Protein AF-A0A923WV35-F1 (afdb_monomer)

Sequence (141 aa):
MLQPSIAVGVELVMWIAIFKAGSLTEIGGFTQPMYLAYVVWAPFLGRIGISWMYESMMVEEVANGNINIILTRPISFYEYYLSQLMGYKVITTTVSMIIPLILSATFNLPIHYSRLPLAMTLVLFYLFLVHNLSFIVSTFA

Radius of gyration: 19.7 Å; Cα contacts (8 Å, |Δi|>4): 91; chains: 1; bounding box: 50×28×47 Å

Foldseek 3Di:
DVVLVVQLVVQLVVLVCVCVVVVDQDDPNDGSLQSNLCSLPVSLLVVLLDDVVLLVVLLVCLVVVVLVVVVVDPDHPLRVSLCVSVVVSVVSNVVSVPRSVVCCVVVVRPDDVVCVVVSVVVSVVSSVVVSVVSNVVSVVD

Secondary structure (DSSP, 8-state):
-HHHHHHHHHHHHHHHHHHHHHT-SEETTEEHHHHHHHHHHHHHHHHHH--HHHHHHHHHHHHTTTHHHHHTSSS-HHHHHHHHHHHHHHHHHHHHHHHHHHHHHHTT----GGGHHHHHHHHHHHHHHHHHHHHHHHTT-

Mean predicted aligned error: 4.96 Å

Solvent-accessible surface area (backbone atoms only — not comparable to full-atom values): 7890 Å² total; per-residue (Å²): 112,68,68,54,53,51,52,34,53,53,51,49,54,49,54,54,47,52,38,62,74,65,71,49,73,55,59,97,86,39,40,66,54,56,53,49,42,46,53,47,43,49,55,42,54,48,58,60,70,65,53,66,72,62,40,50,50,49,28,53,34,48,60,69,59,51,51,61,69,49,61,75,43,103,49,54,66,66,57,52,54,49,50,54,50,49,58,52,46,54,54,50,43,60,60,44,47,50,58,40,53,51,51,36,64,76,68,67,34,86,69,69,68,88,51,47,65,59,53,52,51,52,52,53,52,49,53,54,50,50,51,52,51,37,54,57,55,23,75,76,88

pLDDT: mean 90.63, std 3.94, range [73.38, 95.25]

Structure (mmCIF, N/CA/C/O backbone):
data_AF-A0A923WV35-F1
#
_entry.id   AF-A0A923WV35-F1
#
loop_
_atom_site.group_PDB
_atom_site.id
_atom_site.type_symbol
_atom_site.label_atom_id
_atom_site.label_alt_id
_atom_site.label_comp_id
_atom_site.label_asym_id
_atom_site.label_entity_id
_atom_site.label_seq_id
_atom_site.pdbx_PDB_ins_code
_atom_site.Cartn_x
_atom_site.Cartn_y
_atom_site.Cartn_z
_atom_site.occupancy
_atom_site.B_iso_or_equiv
_atom_site.auth_seq_id
_atom_site.auth_comp_id
_atom_site.auth_asym_id
_atom_site.auth_atom_id
_atom_site.pdbx_PDB_model_num
ATOM 1 N N . MET A 1 1 ? 7.941 2.785 8.958 1.00 73.38 1 MET A N 1
ATOM 2 C CA . MET A 1 1 ? 6.818 2.430 9.847 1.00 73.38 1 MET A CA 1
ATOM 3 C C . MET A 1 1 ? 6.449 3.550 10.802 1.00 73.38 1 MET A C 1
ATOM 5 O O . MET A 1 1 ? 5.269 3.730 11.024 1.00 73.38 1 MET A O 1
ATOM 9 N N . LEU A 1 2 ? 7.401 4.365 11.269 1.00 82.56 2 LEU A N 1
ATOM 10 C CA . LEU A 1 2 ? 7.119 5.446 12.219 1.00 82.56 2 LEU A CA 1
ATOM 11 C C . LEU A 1 2 ? 6.006 6.420 11.776 1.00 82.56 2 LEU A C 1
ATOM 13 O O . LEU A 1 2 ? 5.058 6.631 12.519 1.00 82.56 2 LEU A O 1
ATOM 17 N N . GLN A 1 3 ? 6.080 6.954 10.551 1.00 84.81 3 GLN A N 1
ATOM 18 C CA . GLN A 1 3 ? 5.092 7.916 10.043 1.00 84.81 3 GLN A CA 1
ATOM 19 C C . GLN A 1 3 ? 3.632 7.406 10.081 1.00 84.81 3 GLN A C 1
ATOM 21 O O . GLN A 1 3 ? 2.818 8.065 10.723 1.00 84.81 3 GLN A O 1
ATOM 26 N N . PRO A 1 4 ? 3.264 6.258 9.462 1.00 85.50 4 PRO A N 1
ATOM 27 C CA . PRO A 1 4 ? 1.887 5.764 9.533 1.00 85.50 4 PRO A CA 1
ATOM 28 C C . PRO A 1 4 ? 1.477 5.386 10.959 1.00 85.50 4 PRO A C 1
ATOM 30 O O . PRO A 1 4 ? 0.335 5.611 11.325 1.00 85.50 4 PRO A O 1
ATOM 33 N N . SER A 1 5 ? 2.392 4.881 11.793 1.00 88.69 5 SER A N 1
ATOM 34 C CA . SER A 1 5 ? 2.081 4.574 13.194 1.00 88.69 5 SER A CA 1
ATOM 35 C C . SER A 1 5 ? 1.687 5.815 13.996 1.00 88.69 5 SER A C 1
ATOM 37 O O . SER A 1 5 ? 0.730 5.759 14.762 1.00 88.69 5 SER A O 1
ATOM 39 N N . ILE A 1 6 ? 2.393 6.935 13.808 1.00 91.62 6 ILE A N 1
ATOM 40 C CA . ILE A 1 6 ? 2.060 8.204 14.470 1.00 91.62 6 ILE A CA 1
ATOM 41 C C . ILE A 1 6 ? 0.710 8.720 13.971 1.00 91.62 6 ILE A C 1
ATOM 43 O O . ILE A 1 6 ? -0.136 9.067 14.790 1.00 91.62 6 ILE A O 1
ATOM 47 N N . ALA A 1 7 ? 0.491 8.723 12.652 1.00 91.31 7 ALA A N 1
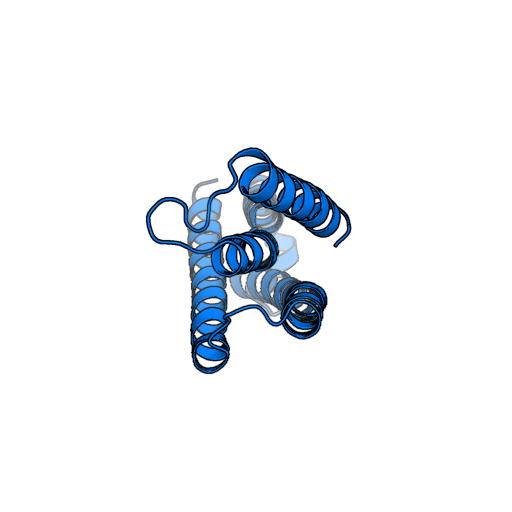ATOM 48 C CA . ALA A 1 7 ? -0.774 9.164 12.063 1.00 91.31 7 ALA A CA 1
ATOM 49 C C . ALA A 1 7 ? -1.962 8.359 12.612 1.00 91.31 7 ALA A C 1
ATOM 51 O O . ALA A 1 7 ? -2.935 8.937 13.086 1.00 91.31 7 ALA A O 1
ATOM 52 N N . VAL A 1 8 ? -1.830 7.031 12.661 1.00 93.25 8 VAL A N 1
ATOM 53 C CA . VAL A 1 8 ? -2.847 6.138 13.232 1.00 93.25 8 VAL A CA 1
ATOM 54 C C . VAL A 1 8 ? -3.065 6.414 14.717 1.00 93.25 8 VAL A C 1
ATOM 56 O O . VAL A 1 8 ? -4.206 6.468 15.157 1.00 93.25 8 VAL A O 1
ATOM 59 N N . GLY A 1 9 ? -2.004 6.637 15.497 1.00 92.88 9 GLY A N 1
ATOM 60 C CA . GLY A 1 9 ? -2.133 6.993 16.912 1.00 92.88 9 GLY A CA 1
ATOM 61 C C . GLY A 1 9 ? -2.930 8.283 17.129 1.00 92.88 9 GLY A C 1
ATOM 62 O O . GLY A 1 9 ? -3.825 8.318 17.974 1.00 92.88 9 GLY A O 1
ATOM 63 N N . VAL A 1 10 ? -2.649 9.321 16.335 1.00 94.00 10 VAL A N 1
ATOM 64 C CA . VAL A 1 10 ? -3.379 10.598 16.380 1.00 94.00 10 VAL A CA 1
ATOM 65 C C . VAL A 1 10 ? -4.844 10.400 15.993 1.00 94.00 10 VAL A C 1
ATOM 67 O O . VAL A 1 10 ? -5.734 10.835 16.725 1.00 94.00 10 VAL A O 1
ATOM 70 N N . GLU A 1 11 ? -5.110 9.711 14.884 1.00 93.75 11 GLU A N 1
ATOM 71 C CA . GLU A 1 11 ? -6.475 9.480 14.412 1.00 93.75 11 GLU A CA 1
ATOM 72 C C . GLU A 1 11 ? -7.292 8.614 15.381 1.00 93.75 11 GLU A C 1
ATOM 74 O O . GLU A 1 11 ? -8.462 8.910 15.616 1.00 93.75 11 GLU A O 1
ATOM 79 N N . LEU A 1 12 ? -6.691 7.595 16.006 1.00 93.69 12 LEU A N 1
ATOM 80 C CA . LEU A 1 12 ? -7.357 6.776 17.023 1.00 93.69 12 LEU A CA 1
ATOM 81 C C . LEU A 1 12 ? -7.826 7.630 18.206 1.00 93.69 12 LEU A C 1
ATOM 83 O O . LEU A 1 12 ? -8.992 7.555 18.595 1.00 93.69 12 LEU A O 1
ATOM 87 N N . VAL A 1 13 ? -6.942 8.462 18.765 1.00 94.38 13 VAL A N 1
ATOM 88 C CA . VAL A 1 13 ? -7.285 9.344 19.894 1.00 94.38 13 VAL A CA 1
ATOM 89 C C . VAL A 1 13 ? -8.365 10.343 19.488 1.00 94.38 13 VAL A C 1
ATOM 91 O O . VAL A 1 13 ? -9.324 10.544 20.234 1.00 94.38 13 VAL A O 1
ATOM 94 N N . MET A 1 14 ? -8.242 10.928 18.296 1.00 95.25 14 MET A N 1
ATOM 95 C CA . MET A 1 14 ? -9.212 11.880 17.763 1.00 95.25 14 MET A CA 1
ATOM 96 C C . MET A 1 14 ? -10.602 11.250 17.622 1.00 95.25 14 MET A C 1
ATOM 98 O O . MET A 1 14 ? -11.572 11.800 18.139 1.00 95.25 14 MET A O 1
ATOM 102 N N . TRP A 1 15 ? -10.718 10.083 16.984 1.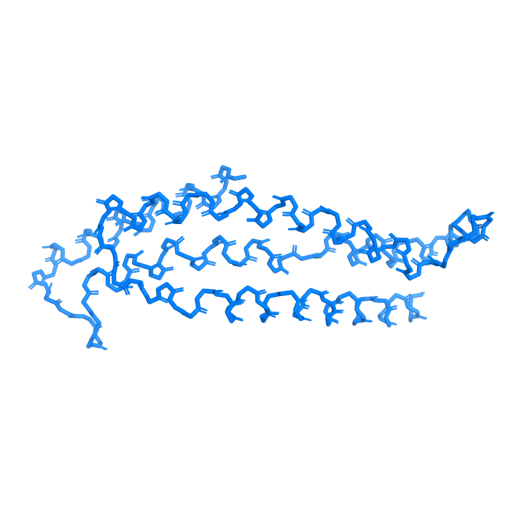00 93.88 15 TRP A N 1
ATOM 103 C CA . TRP A 1 15 ? -12.013 9.424 16.800 1.00 93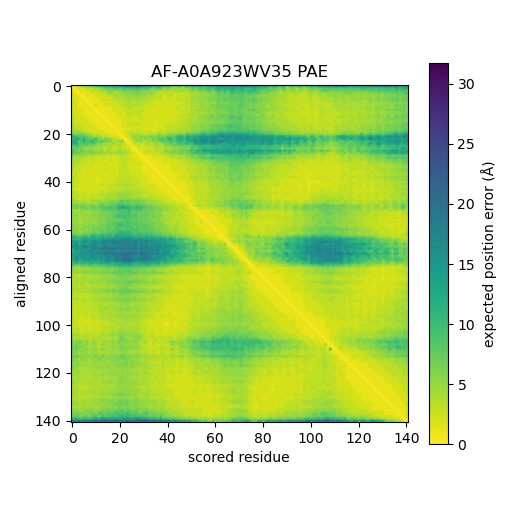.88 15 TRP A CA 1
ATOM 104 C C . TRP A 1 15 ? -12.627 8.974 18.123 1.00 93.88 15 TRP A C 1
ATOM 106 O O . TRP A 1 15 ? -13.820 9.175 18.337 1.00 93.88 15 TRP A O 1
ATOM 116 N N . ILE A 1 16 ? -11.829 8.452 19.058 1.00 92.19 16 ILE A N 1
ATOM 117 C CA . ILE A 1 16 ? -12.319 8.131 20.408 1.00 92.19 16 ILE A CA 1
ATOM 118 C C . ILE A 1 16 ? -12.863 9.390 21.101 1.00 92.19 16 ILE A C 1
ATOM 120 O O . ILE A 1 16 ? -13.933 9.343 21.710 1.00 92.19 16 ILE A O 1
ATOM 124 N N . ALA A 1 17 ? -12.159 10.520 20.993 1.00 93.25 17 ALA A N 1
ATOM 125 C CA . ALA A 1 17 ? -12.588 11.780 21.589 1.00 93.25 17 ALA A CA 1
ATOM 126 C C . ALA A 1 17 ? -13.886 12.309 20.964 1.00 93.25 17 ALA A C 1
ATOM 128 O O . ALA A 1 17 ? -14.766 12.741 21.703 1.00 93.25 17 ALA A O 1
ATOM 129 N N . ILE A 1 18 ? -14.040 12.227 19.638 1.00 93.31 18 ILE A N 1
ATOM 130 C CA . ILE A 1 18 ? -15.253 12.658 18.923 1.00 93.31 18 ILE A CA 1
ATOM 131 C C . ILE A 1 18 ? -16.480 11.875 19.405 1.00 93.31 18 ILE A C 1
ATOM 133 O O . ILE A 1 18 ? -17.478 12.480 19.800 1.00 93.31 18 ILE A O 1
ATOM 137 N N . PHE A 1 19 ? -16.399 10.541 19.435 1.00 93.44 19 PHE A N 1
ATOM 138 C CA . PHE A 1 19 ? -17.511 9.696 19.885 1.00 93.44 19 PHE A CA 1
ATOM 139 C C . PHE A 1 19 ? -17.849 9.937 21.363 1.00 93.44 19 PHE A C 1
ATOM 141 O O . PHE A 1 19 ? -19.024 10.036 21.724 1.00 93.44 19 PHE A O 1
ATOM 148 N N . LYS A 1 20 ? -16.829 10.121 22.214 1.00 92.19 20 LYS A N 1
ATOM 149 C CA . LYS A 1 20 ? -17.019 10.408 23.642 1.00 92.19 20 LYS A CA 1
ATOM 150 C C . LYS A 1 20 ? -17.618 11.795 23.896 1.00 92.19 20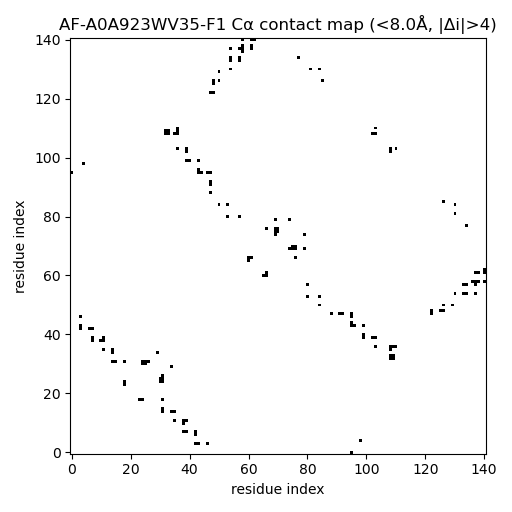 LYS A C 1
ATOM 152 O O . LYS A 1 20 ? -18.490 11.922 24.747 1.00 92.19 20 LYS A O 1
ATOM 157 N N . ALA A 1 21 ? -17.164 12.825 23.184 1.00 92.62 21 ALA A N 1
ATOM 158 C CA . ALA A 1 21 ? -17.640 14.197 23.357 1.00 92.62 21 ALA A CA 1
ATOM 159 C C . ALA A 1 21 ? -19.072 14.380 22.841 1.00 92.62 21 ALA A C 1
ATOM 161 O O . ALA A 1 21 ? -19.867 15.073 23.469 1.00 92.62 21 ALA A O 1
ATOM 162 N N . GLY A 1 22 ? -19.414 13.734 21.724 1.00 87.56 22 GLY A N 1
ATOM 163 C CA . GLY A 1 22 ? -20.752 13.812 21.142 1.00 87.56 22 GLY A CA 1
ATOM 164 C C . GLY A 1 22 ? -21.790 12.901 21.804 1.00 87.56 22 GLY A C 1
ATOM 165 O O . GLY A 1 2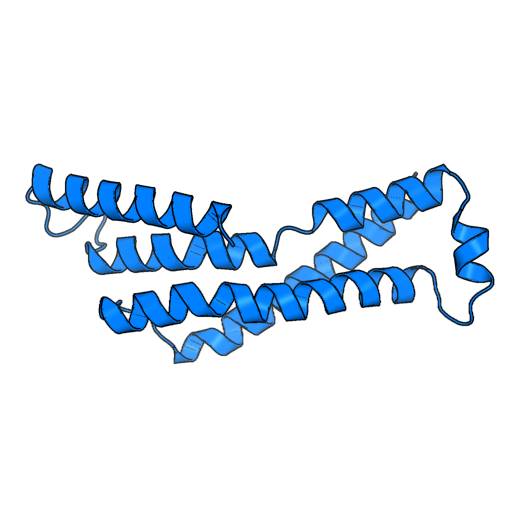2 ? -22.961 12.996 21.455 1.00 87.56 22 GLY A O 1
ATOM 166 N N . SER A 1 23 ? -21.386 12.006 22.719 1.00 87.31 23 SER A N 1
ATOM 167 C CA . SER A 1 23 ? -22.231 10.900 23.216 1.00 87.31 23 SER A CA 1
ATOM 168 C C . SER A 1 23 ? -22.921 10.132 22.076 1.00 87.31 23 SER A C 1
ATOM 170 O O . SER A 1 23 ? -24.064 9.694 22.199 1.00 87.31 23 SER A O 1
ATOM 172 N N . LEU A 1 24 ? -22.226 10.012 20.942 1.00 86.75 24 LEU A N 1
ATOM 173 C CA . LEU A 1 24 ? -22.750 9.414 19.720 1.00 86.75 24 LEU A CA 1
ATOM 174 C C . LEU A 1 24 ? -22.518 7.907 19.762 1.00 86.75 24 LEU A C 1
ATOM 176 O O . LEU A 1 24 ? -21.442 7.444 20.136 1.00 86.75 24 LEU A O 1
ATOM 180 N N . THR A 1 25 ? -23.511 7.134 19.344 1.00 85.50 25 THR A N 1
ATOM 181 C CA . THR A 1 25 ? -23.376 5.685 19.135 1.00 85.50 25 THR A CA 1
ATOM 182 C C . THR A 1 25 ? -22.939 5.366 17.707 1.00 85.50 25 THR A C 1
ATOM 184 O O . THR A 1 25 ? -22.216 4.396 17.471 1.00 85.50 25 THR A O 1
ATOM 187 N N . GLU A 1 26 ? -23.331 6.213 16.757 1.00 92.06 26 GLU A N 1
ATOM 188 C CA . GLU A 1 26 ? -23.040 6.077 15.337 1.00 92.06 26 GLU A CA 1
ATOM 189 C C . GLU A 1 26 ? -22.877 7.441 14.663 1.00 92.06 26 GLU A C 1
ATOM 191 O O . GLU A 1 26 ? -23.477 8.439 15.066 1.00 92.06 26 GLU A O 1
ATOM 196 N N . ILE A 1 27 ? -22.056 7.473 13.616 1.00 90.50 27 ILE A N 1
ATOM 197 C CA . ILE A 1 27 ? -21.901 8.619 12.719 1.00 90.50 27 ILE A CA 1
ATOM 198 C C . ILE A 1 27 ? -22.115 8.089 11.305 1.00 90.50 27 ILE A C 1
ATOM 200 O O . ILE A 1 27 ? -21.404 7.191 10.863 1.00 90.50 27 ILE A O 1
ATOM 204 N N . GLY A 1 28 ? -23.140 8.590 10.611 1.00 88.38 28 GLY A N 1
ATOM 205 C CA . GLY A 1 28 ? -23.461 8.141 9.251 1.00 88.38 28 GLY A CA 1
ATOM 206 C C . GLY A 1 28 ? -23.777 6.642 9.138 1.00 88.38 28 GLY A C 1
ATOM 207 O O . GLY A 1 28 ? -23.470 6.042 8.113 1.00 88.38 28 GLY A O 1
ATOM 208 N N . GLY A 1 29 ? -24.334 6.030 10.190 1.00 90.12 29 GLY A N 1
ATOM 209 C CA . GLY A 1 29 ? -24.629 4.591 10.249 1.00 90.12 29 GLY A CA 1
ATOM 210 C C . GLY A 1 29 ? -23.420 3.694 10.546 1.00 90.12 29 GLY A C 1
ATOM 211 O O . GLY A 1 29 ? -23.545 2.471 10.528 1.00 90.12 29 GLY A O 1
ATOM 212 N N . PHE A 1 30 ? -22.248 4.274 10.827 1.00 91.81 30 PHE A N 1
ATOM 213 C CA . PHE A 1 30 ? -21.052 3.535 11.225 1.00 91.81 30 PHE A CA 1
ATOM 214 C C . PHE A 1 30 ? -20.769 3.713 12.714 1.00 91.81 30 PHE A C 1
ATOM 216 O O . PHE A 1 30 ? -20.769 4.823 13.253 1.00 91.81 30 PHE A O 1
ATOM 223 N N . THR A 1 31 ? -20.489 2.596 13.379 1.00 92.94 31 THR A N 1
ATOM 224 C CA . THR A 1 31 ? -20.147 2.569 14.804 1.00 92.94 31 THR A CA 1
ATOM 225 C C . THR A 1 31 ? -18.688 2.963 15.030 1.00 92.94 31 THR A C 1
ATOM 227 O O . THR A 1 31 ? -17.846 2.853 14.134 1.00 92.94 31 THR A O 1
ATOM 230 N N . GLN A 1 32 ? -18.352 3.372 16.254 1.00 92.00 32 GLN A N 1
ATOM 231 C CA . GLN A 1 32 ? -16.977 3.719 16.624 1.00 92.00 32 GLN A CA 1
ATOM 232 C C . GLN A 1 32 ? -15.944 2.637 16.227 1.00 92.00 32 GLN A C 1
ATOM 234 O O . GLN A 1 32 ? -14.951 2.995 15.592 1.00 92.00 32 GLN A O 1
ATOM 239 N N . PRO A 1 33 ? -16.147 1.326 16.489 1.00 92.50 33 PRO A N 1
ATOM 240 C CA . PRO A 1 33 ? -15.180 0.298 16.090 1.00 92.50 33 PRO A CA 1
ATOM 241 C C . PRO A 1 33 ? -14.953 0.209 14.575 1.00 92.50 33 PRO A C 1
ATOM 243 O O . PRO A 1 33 ? -13.856 -0.142 14.148 1.00 92.50 33 PRO A O 1
ATOM 246 N N . MET A 1 34 ? -15.954 0.548 13.753 1.00 93.19 34 MET A N 1
ATOM 247 C CA . MET A 1 34 ? -15.816 0.572 12.291 1.00 93.19 34 MET A CA 1
ATOM 248 C C . MET A 1 34 ? -14.922 1.725 11.821 1.00 93.19 34 MET A C 1
ATOM 250 O O . MET A 1 34 ? -14.089 1.531 10.936 1.00 93.19 34 MET A O 1
ATOM 254 N N . TYR A 1 35 ? -15.028 2.899 12.448 1.00 93.44 35 TYR A N 1
ATOM 255 C CA . TYR A 1 35 ? -14.109 4.009 12.179 1.00 93.44 35 TYR A CA 1
ATOM 256 C C . TYR A 1 35 ? -12.682 3.675 12.609 1.00 93.44 35 TYR A C 1
ATOM 258 O O . TYR A 1 35 ? -11.749 3.876 11.834 1.00 93.44 35 TYR A O 1
ATOM 266 N N . LEU A 1 36 ? -12.501 3.105 13.806 1.00 93.88 36 LEU A N 1
ATOM 267 C CA . LEU A 1 36 ? -11.173 2.708 14.287 1.00 93.88 36 LEU A CA 1
ATOM 268 C C . LEU A 1 36 ? -10.547 1.632 13.387 1.00 93.88 36 LEU A C 1
ATOM 270 O O . LEU A 1 36 ? -9.357 1.698 13.092 1.00 93.88 36 LEU A O 1
ATOM 274 N N . ALA A 1 37 ? -11.347 0.684 12.893 1.00 94.00 37 ALA A N 1
ATOM 275 C CA . ALA A 1 37 ? -10.918 -0.288 11.893 1.00 94.00 37 ALA A CA 1
ATOM 276 C C . ALA A 1 37 ? -10.387 0.394 10.623 1.00 94.00 37 ALA A C 1
ATOM 278 O O . ALA A 1 37 ? -9.287 0.082 10.170 1.00 94.00 37 ALA A O 1
ATOM 279 N N . TYR A 1 38 ? -11.133 1.348 10.067 1.00 93.00 38 TYR A N 1
ATOM 280 C CA . TYR A 1 38 ? -10.711 2.076 8.871 1.00 93.00 38 TYR A CA 1
ATOM 281 C C . TYR A 1 38 ? -9.410 2.857 9.096 1.00 93.00 38 TYR A C 1
ATOM 283 O O . TYR A 1 38 ? -8.461 2.709 8.325 1.00 93.00 38 TYR A O 1
ATOM 291 N N . VAL A 1 39 ? -9.345 3.618 10.188 1.00 93.94 39 VAL A N 1
ATOM 292 C CA . VAL A 1 39 ? -8.182 4.422 10.596 1.00 93.94 39 VAL A CA 1
ATOM 293 C C . VAL A 1 39 ? -6.927 3.569 10.729 1.00 93.94 39 VAL A C 1
ATOM 295 O O . VAL A 1 39 ? -5.853 3.965 10.294 1.00 93.94 39 VAL A O 1
ATOM 298 N N . VAL A 1 40 ? -7.048 2.374 11.306 1.00 94.44 40 VAL A N 1
ATOM 299 C CA . VAL A 1 40 ? -5.913 1.466 11.490 1.00 94.44 40 VAL A CA 1
ATOM 300 C C . VAL A 1 40 ? -5.459 0.848 10.173 1.00 94.44 40 VAL A C 1
ATOM 302 O O . VAL A 1 40 ? -4.267 0.639 9.991 1.00 94.44 40 VAL A O 1
ATOM 305 N N . TRP A 1 41 ? -6.365 0.534 9.250 1.00 94.06 41 TRP A N 1
ATOM 306 C CA . TRP A 1 41 ? -6.015 -0.205 8.033 1.00 94.06 41 TRP A CA 1
ATOM 307 C C . TRP A 1 41 ? -5.616 0.692 6.858 1.00 94.06 41 TRP A C 1
ATOM 309 O O . TRP A 1 41 ? -4.660 0.376 6.142 1.00 94.06 41 TRP A O 1
ATOM 319 N N . ALA A 1 42 ? -6.308 1.814 6.651 1.00 92.38 42 ALA A N 1
ATOM 320 C CA . ALA A 1 42 ? -6.150 2.639 5.454 1.00 92.38 42 ALA A CA 1
ATOM 321 C C . ALA A 1 42 ? -4.726 3.211 5.275 1.00 92.38 42 ALA A C 1
ATOM 323 O O . ALA A 1 42 ? -4.170 3.051 4.185 1.00 92.38 42 ALA A O 1
ATOM 324 N N . PRO A 1 43 ? -4.060 3.784 6.299 1.00 92.75 43 PRO A N 1
ATOM 325 C CA . PRO A 1 43 ? -2.716 4.346 6.137 1.00 92.75 43 PRO A CA 1
ATOM 326 C C . PRO A 1 43 ? -1.652 3.291 5.810 1.00 92.75 43 PRO A C 1
ATOM 328 O O . PRO A 1 43 ? -0.710 3.555 5.057 1.00 92.75 43 PRO A O 1
ATOM 331 N N . PHE A 1 44 ? -1.794 2.078 6.351 1.00 93.38 44 PHE A N 1
ATOM 332 C CA . PHE A 1 44 ? -0.849 0.989 6.100 1.00 93.38 44 PHE A CA 1
ATOM 333 C C . PHE A 1 44 ? -1.029 0.375 4.712 1.00 93.38 44 PHE A C 1
ATOM 335 O O . PHE A 1 44 ? -0.028 0.126 4.039 1.00 93.38 44 PHE A O 1
ATOM 342 N N . LEU A 1 45 ? -2.271 0.205 4.248 1.00 91.75 45 LEU A N 1
ATOM 343 C CA . LEU A 1 45 ? -2.542 -0.193 2.863 1.00 91.75 45 LEU A CA 1
ATOM 344 C C . LEU A 1 45 ? -2.091 0.884 1.871 1.00 91.75 45 LEU A C 1
ATOM 346 O O . LEU A 1 45 ? -1.413 0.572 0.892 1.00 91.75 45 LEU A O 1
ATOM 350 N N . GLY A 1 46 ? -2.373 2.156 2.162 1.00 90.25 46 GLY A N 1
ATOM 351 C CA . GLY A 1 46 ? -1.927 3.288 1.351 1.00 90.25 46 GLY A CA 1
ATOM 352 C C . GLY A 1 46 ? -0.407 3.314 1.188 1.00 90.25 46 GLY A C 1
ATOM 353 O O . GLY A 1 46 ? 0.097 3.430 0.075 1.00 90.25 46 GLY A O 1
ATOM 354 N N . ARG A 1 47 ? 0.348 3.082 2.269 1.00 89.06 47 ARG A N 1
ATOM 355 C CA . ARG A 1 47 ? 1.817 2.980 2.219 1.00 89.06 47 ARG A CA 1
ATOM 356 C C . ARG A 1 47 ? 2.318 1.910 1.248 1.00 89.06 47 ARG A C 1
ATOM 358 O O . ARG A 1 47 ? 3.359 2.106 0.620 1.00 89.06 47 ARG A O 1
ATOM 365 N N . ILE A 1 48 ? 1.616 0.786 1.133 1.00 90.75 48 ILE A N 1
ATOM 366 C CA . ILE A 1 48 ? 1.992 -0.268 0.187 1.00 90.75 48 ILE A CA 1
ATOM 367 C C . ILE A 1 48 ? 1.812 0.233 -1.250 1.00 90.75 48 ILE A C 1
ATOM 369 O O . ILE A 1 48 ? 2.694 0.001 -2.071 1.00 90.75 48 ILE A O 1
ATOM 373 N N . GLY A 1 49 ? 0.762 1.002 -1.543 1.00 87.75 49 GLY A N 1
ATOM 374 C CA . GLY A 1 49 ? 0.502 1.548 -2.882 1.00 87.75 49 GLY A CA 1
ATOM 375 C C . GLY A 1 49 ? 1.427 2.692 -3.334 1.00 87.75 49 GLY A C 1
ATOM 376 O O . GLY A 1 49 ? 1.538 2.958 -4.522 1.00 87.75 49 GLY A O 1
ATOM 377 N N . ILE A 1 50 ? 2.128 3.370 -2.428 1.00 87.81 50 ILE A N 1
ATOM 378 C CA . ILE A 1 50 ? 2.956 4.545 -2.767 1.00 87.81 50 ILE A CA 1
ATOM 379 C C . ILE A 1 50 ? 4.260 4.134 -3.480 1.00 87.81 50 ILE A C 1
ATOM 381 O O . ILE A 1 50 ? 5.166 3.619 -2.828 1.00 87.81 50 ILE A O 1
ATOM 385 N N . SER A 1 51 ? 4.397 4.367 -4.789 1.00 87.69 51 SER A N 1
ATOM 386 C CA . SER A 1 51 ? 5.550 3.928 -5.613 1.00 87.69 51 SER A CA 1
ATOM 387 C C . SER A 1 51 ? 6.383 5.035 -6.265 1.00 87.69 51 SER A C 1
ATOM 389 O O . SER A 1 51 ? 7.429 4.702 -6.812 1.00 87.69 51 SER A O 1
ATOM 391 N N . TRP A 1 52 ? 5.988 6.309 -6.140 1.00 84.88 52 TRP A N 1
ATOM 392 C CA . TRP A 1 52 ? 6.583 7.486 -6.811 1.00 84.88 52 TRP A CA 1
ATOM 393 C C . TRP A 1 52 ? 8.113 7.499 -6.939 1.00 84.88 52 TRP A C 1
ATOM 395 O O . TRP A 1 52 ? 8.620 7.876 -7.986 1.00 84.88 52 TRP A O 1
ATOM 405 N N . MET A 1 53 ? 8.850 7.053 -5.917 1.00 88.50 53 MET A N 1
ATOM 406 C CA . MET A 1 53 ? 10.316 6.967 -5.957 1.00 88.50 53 MET A CA 1
ATOM 407 C C . MET A 1 53 ? 10.830 6.108 -7.126 1.00 88.50 53 MET A C 1
ATOM 409 O O . MET A 1 53 ? 11.784 6.477 -7.793 1.00 88.50 53 MET A O 1
ATOM 413 N N . TYR A 1 54 ? 10.207 4.959 -7.391 1.00 87.56 54 TYR A N 1
ATOM 414 C CA . TYR A 1 54 ? 10.616 4.092 -8.500 1.00 87.56 54 TYR A CA 1
ATOM 415 C C . TYR A 1 54 ? 10.242 4.685 -9.854 1.00 87.56 54 TYR A C 1
ATOM 417 O O . TYR A 1 54 ? 10.946 4.486 -10.839 1.00 87.56 54 TYR A O 1
ATOM 425 N N . GLU A 1 55 ? 9.136 5.419 -9.891 1.00 88.44 55 GLU A N 1
ATOM 426 C CA . GLU A 1 55 ? 8.638 6.084 -11.089 1.00 88.44 55 GLU A CA 1
ATOM 427 C C . GLU A 1 55 ? 9.586 7.213 -11.499 1.00 88.44 55 GLU A C 1
ATOM 429 O O . GLU A 1 55 ? 9.988 7.276 -12.658 1.00 88.44 55 GLU A O 1
ATOM 434 N N . SER A 1 56 ? 10.025 8.036 -10.537 1.00 88.94 56 SER A N 1
ATOM 435 C CA . SER A 1 56 ? 11.000 9.101 -10.790 1.00 88.94 56 SER A CA 1
ATOM 436 C C . SER A 1 56 ? 12.355 8.540 -11.209 1.00 88.94 56 SER A C 1
ATOM 438 O O . SER A 1 56 ? 12.936 9.028 -12.170 1.00 88.94 56 SER A O 1
ATOM 440 N N . MET A 1 57 ? 12.823 7.466 -10.563 1.00 90.25 57 MET A N 1
ATOM 441 C CA . MET A 1 57 ? 14.087 6.822 -10.930 1.00 90.25 57 MET A CA 1
ATOM 442 C C . MET A 1 57 ? 14.091 6.315 -12.376 1.00 90.25 57 MET A C 1
ATOM 444 O O . MET A 1 57 ? 15.093 6.476 -13.064 1.00 90.25 57 MET A O 1
ATOM 448 N N . MET A 1 58 ? 12.994 5.714 -12.855 1.00 91.00 58 MET A N 1
ATOM 449 C CA . MET A 1 58 ? 12.911 5.267 -14.252 1.00 91.00 58 MET A CA 1
ATOM 450 C C . MET A 1 58 ? 12.991 6.446 -15.226 1.00 91.00 58 MET A C 1
ATOM 452 O O . MET A 1 58 ? 13.739 6.381 -16.197 1.00 91.00 58 MET A O 1
ATOM 456 N N . VAL A 1 59 ? 12.255 7.527 -14.952 1.00 90.81 59 VAL A N 1
ATOM 457 C CA . VAL A 1 59 ? 12.258 8.742 -15.783 1.00 90.81 59 VAL A CA 1
ATOM 458 C C . VAL A 1 59 ? 13.646 9.382 -15.823 1.00 90.81 59 VAL A C 1
ATOM 460 O O . VAL A 1 59 ? 14.139 9.709 -16.898 1.00 90.81 59 VAL A O 1
ATOM 463 N N . GLU A 1 60 ? 14.302 9.527 -14.672 1.00 91.38 60 GLU A N 1
ATOM 464 C CA . GLU A 1 60 ? 15.639 10.124 -14.575 1.00 91.38 60 GLU A CA 1
ATOM 465 C C . GLU A 1 60 ? 16.695 9.308 -15.332 1.00 91.38 60 GLU A C 1
ATOM 467 O O . GLU A 1 60 ? 17.589 9.869 -15.962 1.00 91.38 60 GLU A O 1
ATOM 472 N N . GLU A 1 61 ? 16.600 7.983 -15.308 1.00 90.06 61 GLU A N 1
ATOM 473 C CA . GLU A 1 61 ? 17.566 7.099 -15.968 1.00 90.06 61 GLU A CA 1
ATOM 474 C C . GLU A 1 61 ? 17.410 7.094 -17.489 1.00 90.06 61 GLU A C 1
ATOM 476 O O . GLU A 1 61 ? 18.412 7.023 -18.210 1.00 90.06 61 GLU A O 1
ATOM 481 N N . VAL A 1 62 ? 16.174 7.249 -17.974 1.00 89.00 62 VAL A N 1
ATOM 482 C CA . VAL A 1 62 ? 15.898 7.479 -19.396 1.00 89.00 62 VAL A CA 1
ATO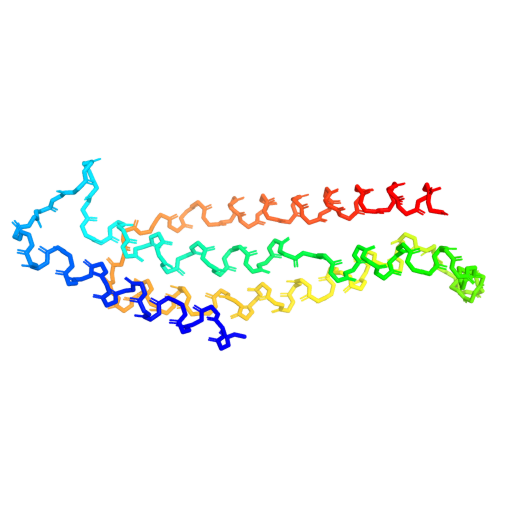M 483 C C . VAL A 1 62 ? 16.400 8.855 -19.827 1.00 89.00 62 VAL A C 1
ATOM 485 O O . VAL A 1 62 ? 17.207 8.937 -20.753 1.00 89.00 62 VAL A O 1
ATOM 488 N N . ALA A 1 63 ? 16.019 9.912 -19.106 1.00 89.25 63 ALA A N 1
ATOM 489 C CA . ALA A 1 63 ? 16.380 11.292 -19.435 1.00 89.25 63 ALA A CA 1
ATOM 490 C C . ALA A 1 63 ? 17.901 11.533 -19.447 1.00 89.25 63 ALA A C 1
ATOM 492 O O . ALA A 1 63 ? 18.409 12.299 -20.263 1.00 89.25 63 ALA A O 1
ATOM 493 N N . ASN A 1 64 ? 18.647 10.855 -18.568 1.00 89.62 64 ASN A N 1
ATOM 494 C CA . ASN A 1 64 ? 20.105 10.972 -18.492 1.00 89.62 64 ASN A CA 1
ATOM 495 C C . ASN A 1 64 ? 20.859 10.018 -19.442 1.00 89.62 64 ASN A C 1
ATOM 497 O O . ASN A 1 64 ? 22.087 10.065 -19.499 1.00 89.62 64 ASN A O 1
ATOM 501 N N . GLY A 1 65 ? 20.169 9.136 -20.177 1.00 85.50 65 GLY A N 1
ATOM 502 C CA . GLY A 1 65 ? 20.799 8.168 -21.087 1.00 85.50 65 GLY A CA 1
ATOM 503 C C . GLY A 1 65 ? 21.560 7.029 -20.390 1.00 85.50 65 GLY A C 1
ATOM 504 O O . GLY A 1 65 ? 22.316 6.293 -21.035 1.00 85.50 65 GLY A O 1
ATOM 505 N N . ASN A 1 66 ? 21.349 6.844 -19.085 1.00 85.00 66 ASN A N 1
ATOM 506 C CA . ASN A 1 66 ? 22.017 5.820 -18.274 1.00 85.00 66 ASN A CA 1
ATOM 507 C C . ASN A 1 66 ? 21.469 4.403 -18.515 1.00 85.00 66 ASN A C 1
ATOM 509 O O . ASN A 1 66 ? 22.085 3.422 -18.090 1.00 85.00 66 ASN A O 1
ATOM 513 N N . ILE A 1 67 ? 20.381 4.276 -19.287 1.00 82.88 67 ILE A N 1
ATOM 514 C CA . ILE A 1 67 ? 19.802 2.997 -19.735 1.00 82.88 67 ILE A CA 1
ATOM 515 C C . ILE A 1 67 ? 20.883 2.050 -20.281 1.00 82.88 67 ILE A C 1
ATOM 517 O O . ILE A 1 67 ? 20.844 0.848 -20.021 1.00 82.88 67 ILE A O 1
ATOM 521 N N . ASN A 1 68 ? 21.886 2.587 -20.987 1.00 78.94 68 ASN A N 1
ATOM 522 C CA . ASN A 1 68 ? 22.981 1.813 -21.575 1.00 78.94 68 ASN A CA 1
ATOM 523 C C . ASN A 1 68 ? 23.721 0.948 -20.546 1.00 78.94 68 ASN A C 1
ATOM 525 O O . ASN A 1 68 ? 24.076 -0.188 -20.848 1.00 78.94 68 ASN A O 1
ATOM 529 N N . ILE A 1 69 ? 23.905 1.442 -19.318 1.00 77.75 69 ILE A N 1
ATOM 530 C CA . ILE A 1 69 ? 24.561 0.692 -18.239 1.00 77.75 69 ILE A CA 1
ATOM 531 C C . ILE A 1 69 ? 23.718 -0.529 -17.862 1.00 77.75 69 ILE A C 1
ATOM 533 O O . ILE A 1 69 ? 24.253 -1.618 -17.658 1.00 77.75 69 ILE A O 1
ATOM 537 N N . ILE A 1 70 ? 22.396 -0.373 -17.811 1.00 78.12 70 ILE A N 1
ATOM 538 C CA . ILE A 1 70 ? 21.466 -1.454 -17.473 1.00 78.12 70 ILE A CA 1
ATOM 539 C C . ILE A 1 70 ? 21.381 -2.466 -18.623 1.00 78.12 70 ILE A C 1
ATOM 541 O O . ILE A 1 70 ? 21.391 -3.664 -18.361 1.00 78.12 70 ILE A O 1
ATOM 545 N N . LEU A 1 71 ? 21.411 -2.014 -19.881 1.00 75.94 71 LEU A N 1
ATOM 546 C CA . LEU A 1 71 ? 21.366 -2.877 -21.072 1.00 75.94 71 LEU A CA 1
ATOM 547 C C . LEU A 1 71 ? 22.616 -3.747 -21.269 1.00 75.94 71 LEU A C 1
ATOM 549 O O . LEU A 1 71 ? 22.549 -4.745 -21.981 1.00 75.94 71 LEU A O 1
ATOM 553 N N . THR A 1 72 ? 23.749 -3.416 -20.636 1.00 84.88 72 THR A N 1
ATOM 554 C CA . THR A 1 72 ? 24.918 -4.322 -20.619 1.00 84.88 72 THR A CA 1
ATOM 555 C C . THR A 1 72 ? 24.697 -5.571 -19.763 1.00 84.88 72 THR A C 1
ATOM 557 O O . THR A 1 72 ? 25.465 -6.531 -19.858 1.00 84.88 72 THR A O 1
ATOM 560 N N . ARG A 1 73 ? 23.660 -5.580 -18.917 1.00 84.50 73 ARG A N 1
ATOM 561 C CA . ARG A 1 73 ? 23.280 -6.728 -18.088 1.00 84.50 73 ARG A CA 1
ATOM 562 C C . ARG A 1 73 ? 22.319 -7.634 -18.873 1.00 84.50 73 ARG A C 1
ATOM 564 O O . ARG A 1 73 ? 21.565 -7.141 -19.705 1.00 84.50 73 ARG A O 1
ATOM 571 N N . PRO A 1 74 ? 22.271 -8.948 -18.588 1.00 86.38 74 PRO A N 1
ATOM 572 C CA . PRO A 1 74 ? 21.369 -9.887 -19.263 1.00 86.38 74 PRO A CA 1
ATOM 573 C C . PRO A 1 74 ? 19.921 -9.789 -18.739 1.00 86.38 74 PRO 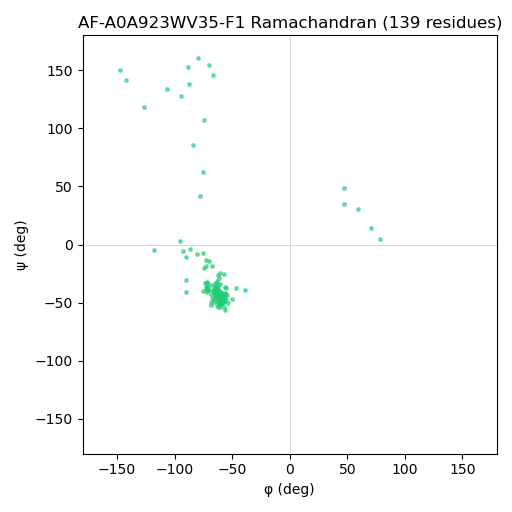A C 1
ATOM 575 O O . PRO A 1 74 ? 19.283 -10.805 -18.479 1.00 86.38 74 PRO A O 1
ATOM 578 N N . ILE A 1 75 ? 19.426 -8.572 -18.511 1.00 87.56 75 ILE A N 1
ATOM 579 C CA . ILE A 1 75 ? 18.081 -8.269 -18.009 1.00 87.56 75 ILE A CA 1
ATOM 580 C C . ILE A 1 75 ? 17.567 -7.017 -18.713 1.00 87.56 75 ILE A C 1
ATOM 582 O O . ILE A 1 75 ? 18.324 -6.071 -18.940 1.00 87.56 75 ILE A O 1
ATOM 586 N N . SER A 1 76 ? 16.282 -6.988 -19.054 1.00 89.12 76 SER A N 1
ATOM 587 C CA . SER A 1 76 ? 15.694 -5.778 -19.628 1.00 89.12 76 SER A CA 1
ATOM 588 C C . SER A 1 76 ? 15.578 -4.668 -18.577 1.00 89.12 76 SER A C 1
ATOM 590 O O . SER A 1 76 ? 15.462 -4.924 -17.376 1.00 89.12 76 SER A O 1
ATOM 592 N N . PHE A 1 77 ? 15.563 -3.412 -19.033 1.00 89.06 77 PHE A N 1
ATOM 593 C CA . PHE A 1 77 ? 15.309 -2.255 -18.167 1.00 89.06 77 PHE A CA 1
ATOM 594 C C . PHE A 1 77 ? 13.992 -2.412 -17.390 1.00 89.06 77 PHE A C 1
ATOM 596 O O . PHE A 1 77 ? 13.952 -2.188 -16.183 1.00 89.06 77 PHE A O 1
ATOM 603 N N . TYR A 1 78 ? 12.940 -2.881 -18.068 1.00 90.81 78 TYR A N 1
ATOM 604 C CA . TYR A 1 78 ? 11.645 -3.171 -17.455 1.00 90.81 78 TYR A CA 1
ATOM 605 C C . TYR A 1 78 ? 11.771 -4.185 -16.306 1.00 90.81 78 TYR A C 1
ATOM 607 O O . TYR A 1 78 ? 11.384 -3.897 -15.175 1.00 90.81 78 TYR A O 1
ATOM 615 N N . GLU A 1 79 ? 12.372 -5.351 -16.560 1.00 91.06 79 GLU A N 1
ATOM 616 C CA . GLU A 1 79 ? 12.522 -6.405 -15.545 1.00 91.06 79 GLU A CA 1
ATOM 617 C C . GLU A 1 79 ? 13.378 -5.958 -14.359 1.00 91.06 79 GLU A C 1
ATOM 619 O O . GLU A 1 79 ? 13.096 -6.336 -13.220 1.00 91.06 79 GLU A O 1
ATOM 624 N N . TYR A 1 80 ? 14.398 -5.133 -14.605 1.00 91.69 80 TYR A N 1
ATOM 625 C CA . TYR A 1 80 ? 15.246 -4.584 -13.553 1.00 91.69 80 TYR A CA 1
ATOM 626 C C . TYR A 1 80 ? 14.438 -3.740 -12.557 1.00 91.69 80 TYR A C 1
ATOM 628 O O . TYR A 1 80 ? 14.450 -4.028 -11.356 1.00 91.69 80 TYR A O 1
ATOM 636 N N . TYR A 1 81 ? 13.682 -2.748 -13.039 1.00 92.12 81 TYR A N 1
ATOM 637 C CA . TYR A 1 81 ? 12.871 -1.891 -12.167 1.00 92.12 81 TYR A CA 1
ATOM 638 C C . TYR A 1 81 ? 11.661 -2.614 -11.585 1.00 92.12 81 TYR A C 1
ATOM 640 O O . TYR A 1 81 ? 11.299 -2.354 -10.436 1.00 92.12 81 TYR A O 1
ATOM 648 N N . LEU A 1 82 ? 11.067 -3.557 -12.324 1.00 93.31 82 LEU A N 1
ATOM 649 C CA . LEU A 1 82 ? 10.000 -4.405 -11.801 1.00 93.31 82 LEU A CA 1
ATOM 650 C C . LEU A 1 82 ? 10.500 -5.225 -10.609 1.00 93.31 82 LEU A C 1
ATOM 652 O O . LEU A 1 82 ? 9.859 -5.246 -9.560 1.00 93.31 82 LEU A O 1
ATOM 656 N N . SER A 1 83 ? 11.661 -5.867 -10.747 1.00 92.19 83 SER A N 1
ATOM 657 C CA . SER A 1 83 ? 12.282 -6.650 -9.677 1.00 92.19 83 SER A CA 1
ATOM 658 C C . SER A 1 83 ? 12.621 -5.776 -8.467 1.00 92.19 83 SER A C 1
ATOM 660 O O . SER A 1 83 ? 12.312 -6.137 -7.329 1.00 92.19 83 SER A O 1
ATOM 662 N N . GLN A 1 84 ? 13.169 -4.579 -8.698 1.00 92.44 84 GLN A N 1
ATOM 663 C CA . GLN A 1 84 ? 13.509 -3.638 -7.630 1.00 92.44 84 GLN A CA 1
ATOM 664 C C . GLN A 1 84 ? 12.267 -3.142 -6.871 1.00 92.44 84 GLN A C 1
ATOM 666 O O . GLN A 1 84 ? 12.265 -3.118 -5.634 1.00 92.44 84 GLN A O 1
ATOM 671 N N . LEU A 1 85 ? 11.201 -2.785 -7.596 1.00 93.81 85 LEU A N 1
ATOM 672 C CA . LEU A 1 85 ? 9.920 -2.383 -7.020 1.00 93.81 85 LEU A CA 1
ATOM 673 C C . LEU A 1 85 ? 9.310 -3.538 -6.224 1.00 93.81 85 LEU A C 1
ATOM 675 O O . LEU A 1 85 ? 8.994 -3.371 -5.047 1.00 93.81 85 LEU A O 1
ATOM 679 N N . MET A 1 86 ? 9.165 -4.715 -6.835 1.00 93.94 86 MET A N 1
ATOM 680 C CA . MET A 1 86 ? 8.516 -5.866 -6.204 1.00 93.94 86 MET A CA 1
ATOM 681 C C . MET A 1 86 ? 9.282 -6.349 -4.974 1.00 93.94 86 MET A C 1
ATOM 683 O O . MET A 1 86 ? 8.665 -6.576 -3.934 1.00 93.94 86 MET A O 1
ATOM 687 N N . GLY A 1 87 ? 10.615 -6.423 -5.033 1.00 92.69 87 GLY A N 1
ATOM 688 C CA . GLY A 1 87 ? 11.445 -6.801 -3.886 1.00 92.69 87 GLY A CA 1
ATOM 689 C C . GLY A 1 87 ? 11.229 -5.877 -2.685 1.00 92.69 87 GLY A C 1
ATOM 690 O O . GLY A 1 87 ? 10.974 -6.335 -1.569 1.00 92.69 87 GLY A O 1
ATOM 691 N N . TYR A 1 88 ? 11.222 -4.563 -2.914 1.00 92.44 88 TYR A N 1
ATOM 692 C CA . TYR A 1 88 ? 10.916 -3.590 -1.866 1.00 92.44 88 TYR A CA 1
ATOM 693 C C . TYR A 1 88 ? 9.467 -3.686 -1.374 1.00 92.44 88 TYR A C 1
ATOM 695 O O . TYR A 1 88 ? 9.191 -3.586 -0.171 1.00 92.44 88 TYR A O 1
ATOM 703 N N . LYS A 1 89 ? 8.517 -3.897 -2.288 1.00 93.06 89 LYS A N 1
ATOM 704 C CA . LYS A 1 89 ? 7.088 -3.964 -1.969 1.00 93.06 89 LYS A CA 1
ATOM 705 C C . LYS A 1 89 ? 6.707 -5.202 -1.177 1.00 93.06 89 LYS A C 1
ATOM 707 O O . LYS A 1 89 ? 5.887 -5.086 -0.271 1.00 93.06 89 LYS A O 1
ATOM 712 N N . VAL A 1 90 ? 7.344 -6.343 -1.409 1.00 92.88 90 VAL A N 1
ATOM 713 C CA . VAL A 1 90 ? 7.142 -7.558 -0.602 1.00 92.88 90 VAL A CA 1
ATOM 714 C C . VAL A 1 90 ? 7.557 -7.325 0.852 1.00 92.88 90 VAL A C 1
ATOM 716 O O . VAL A 1 90 ? 6.789 -7.620 1.774 1.00 92.88 90 VAL A O 1
ATOM 719 N N . ILE A 1 91 ? 8.735 -6.734 1.069 1.00 92.69 91 ILE A N 1
ATOM 720 C CA . ILE A 1 91 ? 9.240 -6.450 2.419 1.00 92.69 91 ILE A CA 1
ATOM 721 C C . ILE A 1 91 ? 8.346 -5.417 3.104 1.00 92.69 91 ILE A C 1
ATOM 723 O O . ILE A 1 91 ? 7.885 -5.630 4.226 1.00 92.69 91 ILE A O 1
ATOM 727 N N . THR A 1 92 ? 8.054 -4.305 2.427 1.00 91.56 92 THR A N 1
ATOM 728 C CA . THR A 1 92 ? 7.213 -3.253 3.010 1.00 91.56 92 THR A CA 1
ATOM 729 C C . THR A 1 92 ? 5.794 -3.725 3.285 1.00 91.56 92 THR A C 1
ATOM 731 O O . THR A 1 92 ? 5.258 -3.350 4.319 1.00 91.56 92 THR A O 1
ATOM 734 N N . THR A 1 93 ? 5.209 -4.577 2.442 1.00 93.00 93 THR A N 1
ATOM 735 C CA . THR A 1 93 ? 3.891 -5.185 2.686 1.00 93.00 93 THR A CA 1
ATOM 736 C C . THR A 1 93 ? 3.915 -6.057 3.930 1.00 93.00 93 THR A C 1
ATOM 738 O O . THR A 1 93 ? 3.126 -5.832 4.844 1.00 93.00 93 THR A O 1
ATOM 741 N N . THR A 1 94 ? 4.868 -6.988 4.011 1.00 92.12 94 THR A N 1
ATOM 742 C CA . THR A 1 94 ? 5.003 -7.897 5.159 1.00 92.12 94 THR A CA 1
ATOM 743 C C . THR A 1 94 ? 5.129 -7.121 6.467 1.00 92.12 94 THR A C 1
ATOM 745 O O . THR A 1 94 ? 4.402 -7.387 7.420 1.00 92.12 94 THR A O 1
ATOM 748 N N . VAL A 1 95 ? 5.995 -6.104 6.504 1.00 92.12 95 VAL A N 1
ATOM 749 C CA . VAL A 1 95 ? 6.208 -5.299 7.715 1.00 92.12 95 VAL A CA 1
ATOM 750 C C . VAL A 1 95 ? 5.017 -4.372 7.999 1.00 92.12 95 VAL A C 1
ATOM 752 O O . VAL A 1 95 ? 4.638 -4.214 9.158 1.00 92.12 95 VAL A O 1
ATOM 755 N N . SER A 1 96 ? 4.398 -3.770 6.974 1.00 92.44 96 SER A N 1
ATOM 756 C CA . SER A 1 96 ? 3.240 -2.873 7.138 1.00 92.44 96 SER A CA 1
ATOM 757 C C . SER A 1 96 ? 2.032 -3.595 7.723 1.00 92.44 96 SER A C 1
ATOM 759 O O . SER A 1 96 ? 1.254 -2.971 8.433 1.00 92.44 96 SER A O 1
ATOM 761 N N . MET A 1 97 ? 1.873 -4.889 7.443 1.00 92.94 97 MET A N 1
ATOM 762 C CA . MET A 1 97 ? 0.731 -5.680 7.905 1.00 92.94 97 MET A CA 1
ATOM 763 C C . MET A 1 97 ? 0.789 -6.033 9.394 1.00 92.94 97 MET A C 1
ATOM 765 O O . MET A 1 97 ? -0.250 -6.298 9.991 1.00 92.94 97 MET A O 1
ATOM 769 N N . ILE A 1 98 ? 1.968 -5.990 10.022 1.00 93.19 98 ILE A N 1
ATOM 770 C CA . ILE A 1 98 ? 2.142 -6.376 11.430 1.00 93.19 98 ILE A CA 1
ATOM 771 C C . ILE A 1 98 ? 1.286 -5.500 12.355 1.00 93.19 98 ILE A C 1
ATOM 773 O O . ILE A 1 98 ? 0.550 -6.013 13.194 1.00 93.19 98 ILE A O 1
ATOM 777 N N . ILE A 1 99 ? 1.353 -4.176 12.193 1.00 92.19 99 ILE A N 1
ATOM 778 C CA . ILE A 1 99 ? 0.696 -3.236 13.113 1.00 92.19 99 ILE A CA 1
ATOM 779 C C . ILE A 1 99 ? -0.837 -3.297 13.006 1.00 92.19 99 ILE A C 1
ATOM 781 O O . ILE A 1 99 ? -1.476 -3.461 14.048 1.00 92.19 99 ILE A O 1
ATOM 785 N N . PRO A 1 100 ? -1.453 -3.227 11.806 1.00 93.62 100 PRO A N 1
ATOM 786 C CA . PRO A 1 100 ? -2.894 -3.386 11.666 1.00 93.62 100 PRO A CA 1
ATOM 787 C C . PRO A 1 100 ? -3.398 -4.703 12.241 1.00 93.62 100 PRO A C 1
ATOM 789 O O . PRO A 1 100 ? -4.402 -4.696 12.943 1.00 93.62 100 PRO A O 1
ATOM 792 N N . LEU A 1 101 ? -2.699 -5.819 12.011 1.00 94.25 101 LEU A N 1
ATOM 793 C CA . LEU A 1 101 ? -3.108 -7.125 12.536 1.00 94.25 101 LEU A CA 1
ATOM 794 C C . LEU A 1 101 ? -3.082 -7.162 14.068 1.00 94.25 101 LEU A C 1
ATOM 796 O O . LEU A 1 101 ? -4.058 -7.599 14.676 1.00 94.25 101 LEU A O 1
ATOM 800 N N . ILE A 1 102 ? -2.016 -6.648 14.693 1.00 93.38 102 ILE A N 1
ATOM 801 C CA . ILE A 1 102 ? -1.912 -6.572 16.158 1.00 93.38 102 ILE A CA 1
ATOM 802 C C . ILE A 1 102 ? -3.032 -5.698 16.728 1.00 93.38 102 ILE A C 1
ATOM 804 O O . ILE A 1 102 ? -3.758 -6.143 17.612 1.00 93.38 102 ILE A O 1
ATOM 808 N N . LEU A 1 103 ? -3.220 -4.486 16.197 1.00 92.62 103 LEU A N 1
ATOM 809 C CA . LEU A 1 103 ? -4.244 -3.560 16.692 1.00 92.62 103 LEU A CA 1
ATOM 810 C C . LEU A 1 103 ? -5.664 -4.100 16.482 1.00 92.62 103 LEU A C 1
ATOM 812 O O . LEU A 1 103 ? -6.521 -3.946 17.350 1.00 92.62 103 LEU A O 1
ATOM 816 N N . SER A 1 104 ? -5.914 -4.776 15.360 1.00 93.19 104 SER A N 1
ATOM 817 C CA . SER A 1 104 ? -7.209 -5.415 15.093 1.00 93.19 104 SER A CA 1
ATOM 818 C C . SER A 1 104 ? -7.531 -6.490 16.127 1.00 93.19 104 SER A C 1
ATOM 820 O O . SER A 1 104 ? -8.675 -6.577 16.572 1.00 93.19 104 SER A O 1
ATOM 822 N N . ALA A 1 105 ? -6.525 -7.273 16.531 1.00 90.62 105 ALA A N 1
ATOM 823 C CA . ALA A 1 105 ? -6.663 -8.311 17.544 1.00 90.62 105 ALA A CA 1
ATOM 824 C C . ALA A 1 105 ? -6.826 -7.733 18.960 1.00 90.62 105 ALA A C 1
ATOM 826 O O . ALA A 1 105 ? -7.660 -8.216 19.718 1.00 90.62 105 ALA A O 1
ATOM 827 N N . THR A 1 106 ? -6.085 -6.680 19.325 1.00 90.88 106 THR A N 1
ATOM 828 C CA . THR A 1 106 ? -6.171 -6.088 20.674 1.00 90.88 106 THR A CA 1
ATOM 829 C C . THR A 1 106 ? -7.462 -5.308 20.900 1.00 90.88 106 THR A C 1
ATOM 831 O O . THR A 1 106 ? -8.003 -5.332 22.001 1.00 90.88 106 THR A O 1
ATOM 834 N N . PHE A 1 107 ? -7.962 -4.611 19.875 1.00 87.88 107 PHE A N 1
ATOM 835 C CA . PHE A 1 107 ? -9.177 -3.792 19.962 1.00 87.88 107 PHE A CA 1
ATOM 836 C C . PHE A 1 107 ? -10.448 -4.524 19.500 1.00 87.88 107 PHE A C 1
ATOM 838 O O . PHE A 1 107 ? -11.511 -3.908 19.481 1.00 87.88 107 PHE A O 1
ATOM 845 N N . ASN A 1 108 ? -10.358 -5.814 19.138 1.00 89.25 108 ASN A N 1
ATOM 846 C CA . ASN A 1 108 ? -11.464 -6.615 18.589 1.00 89.25 108 ASN A CA 1
ATOM 847 C C . ASN A 1 108 ? -12.232 -5.876 17.478 1.00 89.25 108 ASN A C 1
ATOM 849 O O . ASN A 1 108 ? -13.461 -5.773 17.495 1.00 89.25 108 ASN A O 1
ATOM 853 N N . LEU A 1 109 ? -11.489 -5.315 16.522 1.00 91.12 109 LEU A N 1
ATOM 854 C CA . LEU A 1 109 ? -12.070 -4.525 15.438 1.00 91.12 109 LEU A CA 1
ATOM 855 C C . LEU A 1 109 ? -12.926 -5.411 14.511 1.00 91.12 109 LEU A C 1
ATOM 857 O O . LEU A 1 109 ? -12.554 -6.563 14.264 1.00 91.12 109 LEU A O 1
ATOM 861 N N . PRO A 1 110 ? -14.035 -4.890 13.945 1.00 91.94 110 PRO A N 1
ATOM 862 C CA . PRO A 1 110 ? -14.959 -5.646 13.094 1.00 91.94 110 PRO A CA 1
ATOM 863 C C . PRO A 1 110 ? -14.385 -5.882 11.682 1.00 91.94 110 PRO A C 1
ATOM 865 O O . PRO A 1 110 ? -14.916 -5.403 10.680 1.00 91.94 110 PRO A O 1
ATOM 868 N N . ILE A 1 111 ? -13.266 -6.603 11.592 1.00 91.81 111 ILE A N 1
ATOM 869 C CA . ILE A 1 111 ? -12.561 -6.895 10.340 1.00 91.81 111 ILE A CA 1
ATOM 870 C C . ILE A 1 111 ? -12.999 -8.250 9.786 1.00 91.81 111 ILE A C 1
ATOM 872 O O . ILE A 1 111 ? -12.902 -9.287 10.441 1.00 91.81 111 ILE A O 1
ATOM 876 N N . HIS A 1 112 ? -13.408 -8.262 8.520 1.00 91.69 112 HIS A N 1
ATOM 877 C CA . HIS A 1 112 ? -13.688 -9.495 7.789 1.00 91.69 112 HIS A CA 1
ATOM 878 C C . HIS A 1 112 ? -12.400 -10.082 7.195 1.00 91.69 112 HIS A C 1
ATOM 880 O O . HIS A 1 112 ? -12.087 -9.858 6.025 1.00 91.69 112 HIS A O 1
ATOM 886 N N . TYR A 1 113 ? -11.666 -10.867 7.988 1.00 89.94 113 TYR A N 1
ATOM 887 C CA . TYR A 1 113 ? -10.393 -11.480 7.574 1.00 89.94 113 TYR A CA 1
ATOM 888 C C . TYR A 1 113 ? -10.495 -12.360 6.318 1.00 89.94 113 TYR A C 1
ATOM 890 O O . TYR A 1 113 ? -9.525 -12.476 5.575 1.00 89.94 113 TYR A O 1
ATOM 898 N N . SER A 1 114 ? -11.672 -12.914 6.013 1.00 92.56 114 SER A N 1
ATOM 899 C CA . SER A 1 114 ? -11.912 -13.681 4.781 1.00 92.56 114 SER A CA 1
ATOM 900 C C . SER A 1 114 ? -11.702 -12.871 3.497 1.00 92.56 114 SER A C 1
ATOM 902 O O . SER A 1 114 ? -11.408 -13.444 2.452 1.00 92.56 114 SER A O 1
ATOM 904 N N . ARG A 1 115 ? -11.822 -11.538 3.561 1.00 91.69 115 ARG A N 1
ATOM 905 C CA . ARG A 1 115 ? -11.624 -10.632 2.417 1.00 91.69 115 ARG A CA 1
ATOM 906 C C . ARG A 1 115 ? -10.180 -10.148 2.278 1.00 91.69 115 ARG A C 1
ATOM 908 O O . ARG A 1 115 ? -9.836 -9.554 1.259 1.00 91.69 115 ARG A O 1
ATOM 915 N N . LEU A 1 116 ? -9.334 -10.399 3.278 1.00 90.38 116 LEU A N 1
ATOM 916 C CA . LEU A 1 116 ? -7.953 -9.924 3.306 1.00 90.38 116 LEU A CA 1
ATOM 917 C C . LEU A 1 116 ? -7.107 -10.485 2.150 1.00 90.38 116 LEU A C 1
ATOM 919 O O . LEU A 1 116 ? -6.421 -9.683 1.518 1.00 90.38 116 LEU A O 1
ATOM 923 N N . PRO A 1 117 ? -7.180 -11.785 1.789 1.00 92.44 117 PRO A N 1
ATOM 924 C CA . PRO A 1 117 ? -6.447 -12.300 0.633 1.00 92.44 117 PRO A CA 1
ATOM 925 C C . PRO A 1 117 ? -6.812 -11.570 -0.664 1.00 92.44 117 PRO A C 1
ATOM 927 O O . PRO A 1 117 ? -5.924 -11.148 -1.397 1.00 92.44 117 PRO A O 1
ATOM 930 N N . LEU A 1 118 ? -8.108 -11.332 -0.899 1.00 93.56 118 LEU A N 1
ATOM 931 C CA . LEU A 1 118 ? -8.584 -10.606 -2.078 1.00 93.56 118 LEU A CA 1
ATOM 932 C C . LEU A 1 118 ? -8.062 -9.162 -2.106 1.00 93.56 118 LEU A C 1
ATOM 934 O O . LEU A 1 118 ? -7.604 -8.693 -3.146 1.00 93.56 118 LEU A O 1
ATOM 938 N N . ALA A 1 119 ? -8.089 -8.469 -0.964 1.00 91.56 119 ALA A N 1
ATOM 939 C CA . ALA A 1 119 ? -7.542 -7.119 -0.850 1.00 91.56 119 ALA A CA 1
ATOM 940 C C . ALA A 1 119 ? -6.035 -7.083 -1.157 1.00 91.56 119 ALA A C 1
ATOM 942 O O . ALA A 1 119 ? -5.578 -6.200 -1.878 1.00 91.56 119 ALA A O 1
ATOM 943 N N . MET A 1 120 ? -5.266 -8.065 -0.676 1.00 91.44 120 MET A N 1
ATOM 944 C CA . MET A 1 120 ? -3.833 -8.169 -0.979 1.00 91.44 120 MET A CA 1
ATOM 945 C C . MET A 1 120 ? -3.578 -8.446 -2.462 1.00 91.44 120 MET A C 1
ATOM 947 O 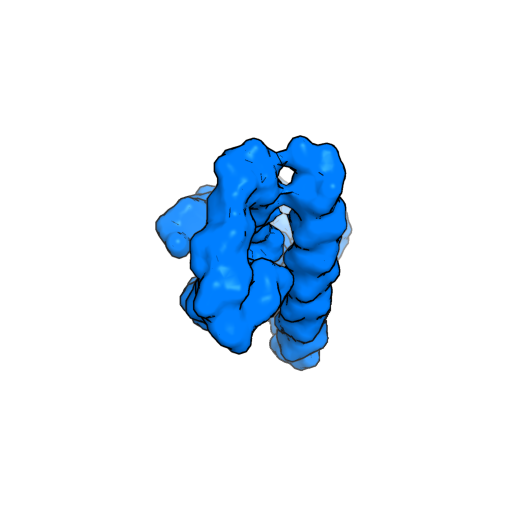O . MET A 1 120 ? -2.695 -7.831 -3.055 1.00 91.44 120 MET A O 1
ATOM 951 N N . THR A 1 121 ? -4.370 -9.317 -3.093 1.00 92.94 121 THR A N 1
ATOM 952 C CA . THR A 1 121 ? -4.277 -9.563 -4.539 1.00 92.94 121 THR A CA 1
ATOM 953 C C . THR A 1 121 ? -4.566 -8.299 -5.348 1.00 92.94 121 THR A C 1
ATOM 955 O O . THR A 1 121 ? -3.849 -8.025 -6.308 1.00 92.94 121 THR A O 1
ATOM 958 N N . LEU A 1 122 ? -5.556 -7.494 -4.947 1.00 93.81 122 LEU A N 1
ATOM 959 C CA . LEU A 1 122 ? -5.839 -6.202 -5.583 1.00 93.81 122 LEU A CA 1
ATOM 960 C C . LEU A 1 122 ? -4.660 -5.232 -5.462 1.00 93.81 122 LEU A C 1
ATOM 962 O O . LEU A 1 122 ? -4.304 -4.580 -6.440 1.00 93.81 122 LEU A O 1
ATOM 966 N N . VAL A 1 123 ? -4.020 -5.169 -4.292 1.00 92.50 123 VAL A N 1
ATOM 967 C CA . VAL A 1 123 ? -2.820 -4.346 -4.086 1.00 92.50 123 VAL A CA 1
ATOM 968 C C . VAL A 1 123 ? -1.671 -4.815 -4.981 1.00 92.50 123 VA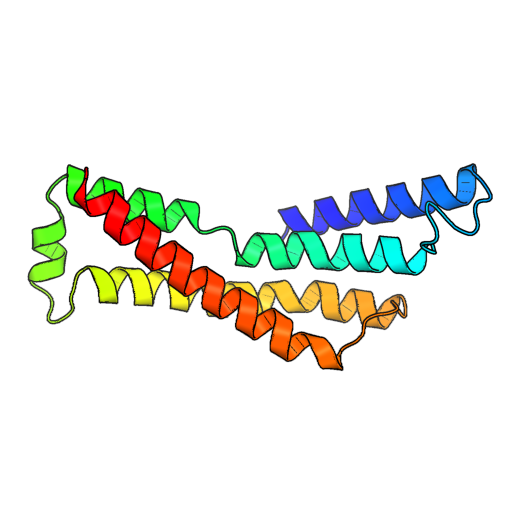L A C 1
ATOM 970 O O . VAL A 1 123 ? -1.011 -3.986 -5.600 1.00 92.50 123 VAL A O 1
ATOM 973 N N . LEU A 1 124 ? -1.453 -6.127 -5.112 1.00 92.50 124 LEU A N 1
ATOM 974 C CA . LEU A 1 124 ? -0.442 -6.667 -6.027 1.00 92.50 124 LEU A CA 1
ATOM 975 C C . LEU A 1 124 ? -0.733 -6.283 -7.482 1.00 92.50 124 LEU A C 1
ATOM 977 O O . LEU A 1 124 ? 0.159 -5.789 -8.166 1.00 92.50 124 LEU A O 1
ATOM 981 N N . PHE A 1 125 ? -1.977 -6.443 -7.939 1.00 94.75 125 PHE A N 1
ATOM 982 C CA . PHE A 1 125 ? -2.392 -6.019 -9.281 1.00 94.75 125 PHE A CA 1
ATOM 983 C C . PHE A 1 125 ? -2.160 -4.526 -9.511 1.00 94.75 125 PHE A C 1
ATOM 985 O O . PHE A 1 125 ? -1.642 -4.134 -10.555 1.00 94.75 125 PHE A O 1
ATOM 992 N N . TYR A 1 126 ? -2.498 -3.699 -8.523 1.00 93.56 126 TYR A N 1
ATOM 993 C CA . TYR A 1 126 ? -2.253 -2.264 -8.567 1.00 93.56 126 TYR A CA 1
ATOM 994 C C . TYR A 1 126 ? -0.757 -1.940 -8.711 1.00 93.56 126 TYR A C 1
ATOM 996 O O . TYR A 1 126 ? -0.402 -1.087 -9.517 1.00 93.56 126 TYR A O 1
ATOM 1004 N N . LEU A 1 127 ? 0.136 -2.641 -8.004 1.00 94.00 127 LEU A N 1
ATOM 1005 C CA . LEU A 1 127 ? 1.583 -2.417 -8.121 1.00 94.00 127 LEU A CA 1
ATOM 1006 C C . LEU A 1 127 ? 2.115 -2.733 -9.523 1.00 94.00 127 LEU A C 1
ATOM 1008 O O . LEU A 1 127 ? 2.913 -1.964 -10.056 1.00 94.00 127 LEU A O 1
ATOM 1012 N N . PHE A 1 128 ? 1.649 -3.825 -10.137 1.00 94.56 128 PHE A N 1
ATOM 1013 C CA . PHE A 1 128 ? 1.980 -4.126 -11.532 1.00 94.56 128 PHE A CA 1
ATOM 1014 C C . PHE A 1 128 ? 1.439 -3.056 -12.476 1.00 94.56 128 PHE A C 1
ATOM 1016 O O . PHE A 1 128 ? 2.167 -2.599 -13.354 1.00 94.56 128 PHE A O 1
ATOM 1023 N N . LEU A 1 129 ? 0.186 -2.633 -12.293 1.00 94.69 129 LEU A N 1
ATOM 1024 C CA . LEU A 1 129 ? -0.421 -1.590 -13.116 1.00 94.69 129 LEU A CA 1
ATOM 1025 C C . LEU A 1 129 ? 0.388 -0.292 -13.053 1.00 94.69 129 LEU A C 1
ATOM 1027 O O . LEU A 1 129 ? 0.737 0.256 -14.095 1.00 94.69 129 LEU A O 1
ATOM 1031 N N . VAL A 1 130 ? 0.724 0.169 -11.847 1.00 93.56 130 VAL A N 1
ATOM 1032 C CA . VAL A 1 130 ? 1.502 1.398 -11.671 1.00 93.56 130 VAL A CA 1
ATOM 1033 C C . VAL A 1 130 ? 2.881 1.264 -12.298 1.00 93.56 130 VAL A C 1
ATOM 1035 O O . VAL A 1 130 ? 3.277 2.146 -13.046 1.00 93.56 130 VAL A O 1
ATOM 1038 N N . HIS A 1 131 ? 3.572 0.140 -12.101 1.00 94.56 131 HIS A N 1
ATOM 1039 C CA . HIS A 1 131 ? 4.862 -0.085 -12.750 1.00 94.56 131 HIS A CA 1
ATOM 1040 C C . HIS A 1 131 ? 4.783 0.025 -14.281 1.00 94.56 131 HIS A C 1
ATOM 1042 O O . HIS A 1 131 ? 5.616 0.691 -14.892 1.00 94.56 131 HIS A O 1
ATOM 1048 N N . ASN A 1 132 ? 3.762 -0.580 -14.896 1.00 94.25 132 ASN A N 1
ATOM 1049 C CA . ASN A 1 132 ? 3.552 -0.498 -16.342 1.00 94.25 132 ASN A CA 1
ATOM 1050 C C . ASN A 1 132 ? 3.295 0.942 -16.801 1.00 94.25 132 ASN A C 1
ATOM 1052 O O . ASN A 1 132 ? 3.877 1.383 -17.790 1.00 94.25 132 ASN A O 1
ATOM 1056 N N . LEU A 1 133 ? 2.459 1.687 -16.074 1.00 93.75 133 LEU A N 1
ATOM 1057 C CA . LEU A 1 133 ? 2.192 3.092 -16.382 1.00 93.75 133 LEU A CA 1
ATOM 1058 C C . LEU A 1 133 ? 3.462 3.937 -16.275 1.00 93.75 133 LEU A C 1
ATOM 1060 O O . LEU A 1 133 ? 3.756 4.708 -17.183 1.00 93.75 133 LEU A O 1
ATOM 1064 N N . SER A 1 134 ? 4.241 3.762 -15.212 1.00 92.25 134 SER A N 1
ATOM 1065 C CA . SER A 1 134 ? 5.484 4.504 -15.010 1.00 92.25 134 SER A CA 1
ATOM 1066 C C . SER A 1 134 ? 6.537 4.163 -16.063 1.00 92.25 134 SER A C 1
ATOM 1068 O O . SER A 1 134 ? 7.231 5.060 -16.532 1.00 92.25 134 SER A O 1
ATOM 1070 N N . PHE A 1 135 ? 6.621 2.900 -16.495 1.00 92.88 135 PHE A N 1
ATOM 1071 C CA . PHE A 1 135 ? 7.475 2.508 -17.615 1.00 92.88 135 PHE A CA 1
ATOM 1072 C C . PHE A 1 135 ? 7.049 3.208 -18.913 1.00 92.88 135 PHE A C 1
ATOM 1074 O O . PHE A 1 135 ? 7.881 3.845 -19.551 1.00 92.88 135 PHE A O 1
ATOM 1081 N N . ILE A 1 136 ? 5.759 3.183 -19.268 1.00 93.31 136 ILE A N 1
ATOM 1082 C CA . ILE A 1 136 ? 5.243 3.891 -20.454 1.00 93.31 136 ILE A CA 1
ATOM 1083 C C . ILE A 1 136 ? 5.563 5.387 -20.371 1.00 93.31 136 ILE A C 1
ATOM 1085 O O . ILE A 1 136 ? 6.094 5.952 -21.323 1.00 93.31 136 ILE A O 1
ATOM 1089 N N . VAL A 1 137 ? 5.302 6.023 -19.226 1.00 92.50 137 VAL A N 1
ATOM 1090 C CA . VAL A 1 137 ? 5.595 7.449 -19.023 1.00 92.50 137 VAL A CA 1
ATOM 1091 C C . VAL A 1 137 ? 7.084 7.743 -19.187 1.00 92.50 137 VAL A C 1
ATOM 1093 O O . VAL A 1 137 ? 7.431 8.725 -19.834 1.00 92.50 137 VAL A O 1
ATOM 1096 N N . SER A 1 138 ? 7.965 6.875 -18.681 1.00 90.44 138 SER A N 1
ATOM 1097 C CA . SER A 1 138 ? 9.412 7.053 -18.831 1.00 90.44 138 SER A CA 1
ATOM 1098 C C . SER A 1 138 ? 9.879 7.035 -20.286 1.00 90.44 138 SER A C 1
ATOM 1100 O O . SER A 1 138 ? 10.856 7.698 -20.597 1.00 90.44 138 SER A O 1
ATOM 1102 N N . THR A 1 139 ? 9.164 6.367 -21.200 1.00 87.56 139 THR A N 1
ATOM 1103 C CA . THR A 1 139 ? 9.512 6.377 -22.636 1.00 87.56 139 THR A CA 1
ATOM 1104 C C . THR A 1 139 ? 9.215 7.699 -23.350 1.00 87.56 139 THR A C 1
ATOM 1106 O O . THR A 1 139 ? 9.680 7.890 -24.471 1.00 87.56 139 THR A O 1
ATOM 1109 N N . PHE A 1 140 ? 8.445 8.600 -22.729 1.00 89.50 140 PHE A N 1
ATOM 1110 C CA . PHE A 1 140 ? 8.170 9.940 -23.261 1.00 89.50 140 PHE A CA 1
ATOM 1111 C C . PHE A 1 140 ? 9.142 11.015 -22.754 1.00 89.50 140 PHE A C 1
ATOM 1113 O O . PHE A 1 140 ? 9.013 12.167 -23.171 1.00 89.50 140 PHE A O 1
ATOM 1120 N N . ALA A 1 141 ? 10.040 10.663 -21.830 1.00 78.56 141 ALA A N 1
ATOM 1121 C CA . ALA A 1 141 ? 11.069 11.555 -21.299 1.00 78.56 141 ALA A CA 1
ATOM 1122 C C . ALA A 1 141 ? 12.235 11.697 -22.286 1.00 78.56 141 ALA A C 1
ATOM 1124 O O . ALA A 1 141 ? 12.742 12.834 -22.407 1.00 78.56 141 ALA A O 1
#